Protein AF-B8ITL0-F1 (afdb_monomer_lite)

Sequence (80 aa):
MDLAQGLQPGGQSGRDRHLAAYLEEPRPGPRTIAEGVTLDVAAAVANDPIAFLTMGWEDATDAARQDAFRTAILLARADV

Secondary structure (DSSP, 8-state):
-----S----------HHHHHHHH----S-EEEETTEEE-HHHHHHHSHHHHHHHH-TT--HHHHHHHHHHHHHHS--B-

Organism: Methylobacterium nodulans (strain LMG 21967 / CNCM I-2342 / ORS 2060) (NCBI:txid460265)

Structure (mmCIF, N/CA/C/O backbone):
data_AF-B8ITL0-F1
#
_entry.id   AF-B8ITL0-F1
#
loo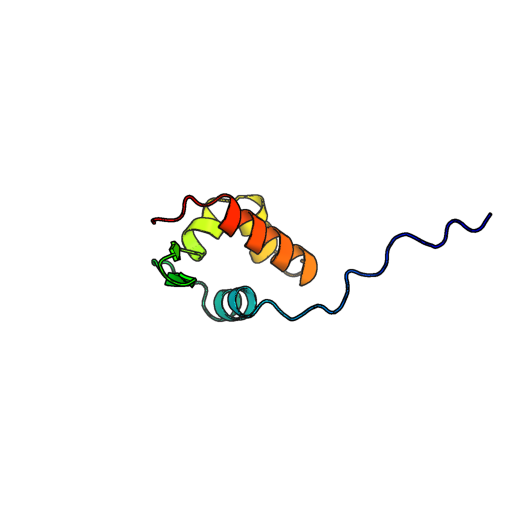p_
_atom_site.group_PDB
_atom_site.id
_atom_site.type_symbol
_atom_site.label_atom_id
_atom_site.label_alt_id
_atom_site.label_comp_id
_atom_site.label_asym_id
_atom_site.label_entity_id
_atom_site.label_seq_id
_atom_site.pdbx_PDB_ins_code
_atom_site.Cartn_x
_atom_site.Cartn_y
_atom_site.Cartn_z
_atom_site.occupancy
_atom_site.B_iso_or_equiv
_atom_site.auth_seq_id
_atom_site.auth_comp_id
_atom_site.auth_asym_id
_atom_site.auth_atom_id
_atom_site.pdbx_PDB_model_num
ATOM 1 N N . MET A 1 1 ? 14.494 31.002 -24.706 1.00 40.66 1 MET A N 1
ATOM 2 C CA . MET A 1 1 ? 13.629 30.504 -23.621 1.00 40.66 1 MET A CA 1
ATOM 3 C C . MET A 1 1 ? 13.782 29.003 -23.609 1.00 40.66 1 MET A C 1
ATOM 5 O O . MET A 1 1 ? 13.373 28.357 -24.562 1.00 40.66 1 MET A O 1
ATOM 9 N N . ASP A 1 2 ? 14.496 28.505 -22.611 1.00 42.28 2 ASP A N 1
ATOM 10 C CA . ASP A 1 2 ? 14.744 27.085 -22.400 1.00 42.28 2 ASP A CA 1
ATOM 11 C C . ASP A 1 2 ? 13.602 26.538 -21.530 1.00 42.28 2 ASP A C 1
ATOM 13 O O . ASP A 1 2 ? 13.377 27.038 -20.429 1.00 42.28 2 ASP A O 1
ATOM 17 N N . LEU A 1 3 ? 12.821 25.597 -22.065 1.00 54.59 3 LEU A N 1
ATOM 18 C CA . LEU A 1 3 ? 11.701 24.942 -21.374 1.00 54.59 3 LEU A CA 1
ATOM 19 C C . LEU A 1 3 ? 12.140 23.638 -20.678 1.00 54.59 3 LEU A C 1
ATOM 21 O O . LEU A 1 3 ? 11.296 22.841 -20.278 1.00 54.59 3 LEU A O 1
ATOM 25 N N . ALA A 1 4 ? 13.445 23.405 -20.508 1.00 47.94 4 ALA A N 1
ATOM 26 C CA . ALA A 1 4 ? 13.982 22.189 -19.897 1.00 47.94 4 ALA A CA 1
ATOM 27 C C . ALA A 1 4 ? 14.105 22.243 -18.358 1.00 47.94 4 ALA A C 1
ATOM 29 O O . ALA A 1 4 ? 14.969 21.585 -17.778 1.00 47.94 4 ALA A O 1
ATOM 30 N N . GLN A 1 5 ? 13.239 22.986 -17.661 1.00 51.44 5 GLN A N 1
ATOM 31 C CA . GLN A 1 5 ? 13.123 22.900 -16.200 1.00 51.44 5 GLN A CA 1
ATOM 32 C C . GLN A 1 5 ? 11.681 22.613 -15.798 1.00 51.44 5 GLN A C 1
ATOM 34 O O . GLN A 1 5 ? 10.850 23.516 -15.764 1.00 51.44 5 GLN A O 1
ATOM 39 N N . GLY A 1 6 ? 11.378 21.352 -15.478 1.00 45.81 6 GLY A N 1
ATOM 40 C CA . GLY A 1 6 ? 10.043 21.032 -14.974 1.00 45.81 6 GLY A CA 1
ATOM 41 C C . GLY A 1 6 ? 9.650 19.572 -14.807 1.00 45.81 6 GLY A C 1
ATOM 42 O O . GLY A 1 6 ? 8.469 19.316 -14.627 1.00 45.81 6 GLY A O 1
ATOM 43 N N . LEU A 1 7 ? 10.573 18.612 -14.838 1.00 46.94 7 LEU A N 1
ATOM 44 C CA . LEU A 1 7 ? 10.324 17.323 -14.197 1.00 46.94 7 LEU A CA 1
ATOM 45 C C . LEU A 1 7 ? 11.641 16.835 -13.612 1.00 46.94 7 LEU A C 1
ATOM 47 O O . LEU A 1 7 ? 12.388 16.076 -14.222 1.00 46.94 7 LEU A O 1
ATOM 51 N N . GLN A 1 8 ? 11.962 17.360 -12.430 1.00 47.09 8 GLN A N 1
ATOM 52 C CA . GLN A 1 8 ? 12.915 16.685 -11.559 1.00 47.09 8 GLN A CA 1
ATOM 53 C C . GLN A 1 8 ? 12.389 15.246 -11.421 1.00 47.09 8 GLN A C 1
ATOM 55 O O . GLN A 1 8 ? 11.222 15.106 -11.040 1.00 47.09 8 GLN A O 1
ATOM 60 N N . PRO A 1 9 ? 13.151 14.191 -11.775 1.00 43.88 9 PRO A N 1
ATOM 61 C CA . PRO A 1 9 ? 12.735 12.835 -11.448 1.00 43.88 9 PRO A CA 1
ATOM 62 C C . PRO A 1 9 ? 12.496 12.835 -9.943 1.00 43.88 9 PRO A C 1
ATOM 64 O O . PRO A 1 9 ? 13.406 13.193 -9.191 1.00 43.88 9 PRO A O 1
ATOM 67 N N . GLY A 1 10 ? 11.240 12.587 -9.551 1.00 49.00 10 GLY A N 1
ATOM 68 C CA . GLY A 1 10 ? 10.769 12.675 -8.174 1.00 49.00 10 GLY A CA 1
ATOM 69 C C . GLY A 1 10 ? 11.838 12.118 -7.255 1.00 49.00 10 GLY A C 1
ATOM 70 O O . GLY A 1 10 ? 12.279 10.983 -7.434 1.00 49.00 10 GLY A O 1
ATOM 71 N N . GLY A 1 11 ? 12.350 13.000 -6.398 1.00 42.75 11 GLY A N 1
ATOM 72 C CA . GLY A 1 11 ? 13.603 12.796 -5.703 1.00 42.75 11 GLY A CA 1
ATOM 73 C C . GLY A 1 11 ? 13.658 11.450 -5.000 1.00 42.75 11 GLY A C 1
ATOM 74 O O . GLY A 1 11 ? 12.648 10.898 -4.571 1.00 42.75 11 GLY A O 1
ATOM 75 N N . GLN A 1 12 ? 14.887 10.971 -4.855 1.00 48.88 12 GLN A N 1
ATOM 76 C CA . GLN A 1 12 ? 15.318 9.852 -4.029 1.00 48.88 12 GLN A CA 1
ATOM 77 C C . GLN A 1 12 ? 14.975 10.115 -2.545 1.00 48.88 12 GLN A C 1
ATOM 79 O O . GLN A 1 12 ? 15.843 10.291 -1.697 1.00 48.88 12 GLN A O 1
ATOM 84 N N . SER A 1 13 ? 13.692 10.247 -2.226 1.00 45.38 13 SER A N 1
ATOM 85 C CA . SER A 1 13 ? 13.188 10.611 -0.913 1.00 45.38 13 SER A CA 1
ATOM 86 C C . SER A 1 13 ? 12.662 9.341 -0.272 1.00 45.38 13 SER 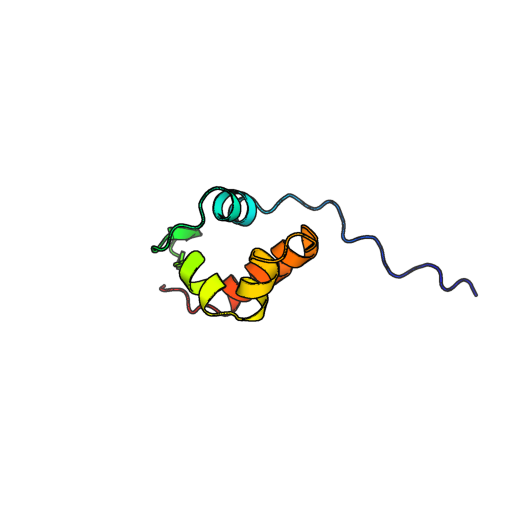A C 1
ATOM 88 O O . SER A 1 13 ? 11.534 8.937 -0.521 1.00 45.38 13 SER A O 1
ATOM 90 N N . GLY A 1 14 ? 13.559 8.687 0.472 1.00 51.06 14 GLY A N 1
ATOM 91 C CA . GLY A 1 14 ? 13.283 7.647 1.460 1.00 51.06 14 GLY A CA 1
ATOM 92 C C . GLY A 1 14 ? 12.248 6.607 1.045 1.00 51.06 14 GLY A C 1
ATOM 93 O O . GLY A 1 14 ? 11.050 6.838 1.183 1.00 51.06 14 GLY A O 1
ATOM 94 N N . ARG A 1 15 ? 12.721 5.429 0.619 1.00 56.31 15 ARG A N 1
ATOM 95 C CA . ARG A 1 15 ? 11.901 4.218 0.471 1.00 56.31 15 ARG A CA 1
ATOM 96 C C . ARG A 1 15 ? 10.903 4.150 1.631 1.00 56.31 15 ARG A C 1
ATOM 98 O O . ARG A 1 15 ? 11.322 4.100 2.789 1.00 56.31 15 ARG A O 1
ATOM 105 N N . ASP A 1 16 ? 9.608 4.233 1.335 1.00 72.56 16 ASP A N 1
ATOM 106 C CA . ASP A 1 16 ? 8.584 4.199 2.373 1.00 72.56 16 ASP A CA 1
ATOM 107 C C . ASP A 1 16 ? 8.663 2.831 3.056 1.00 72.56 16 ASP A C 1
ATOM 109 O O . ASP A 1 16 ? 8.385 1.798 2.446 1.00 72.56 16 ASP A O 1
ATOM 113 N N . ARG A 1 17 ? 9.122 2.806 4.312 1.00 79.19 17 ARG A N 1
ATOM 114 C CA . ARG A 1 17 ? 9.337 1.556 5.053 1.00 79.19 17 ARG A CA 1
ATOM 115 C C . ARG A 1 17 ? 8.053 0.731 5.169 1.00 79.19 17 ARG A C 1
ATOM 117 O O . ARG A 1 17 ? 8.133 -0.488 5.274 1.00 79.19 17 ARG A O 1
ATOM 124 N N . HIS A 1 18 ? 6.888 1.384 5.151 1.00 82.81 18 HIS A N 1
ATOM 125 C CA . HIS A 1 18 ? 5.598 0.709 5.231 1.00 82.81 18 HIS A CA 1
ATOM 126 C C . HIS A 1 18 ? 5.231 0.071 3.893 1.00 82.81 18 HIS A C 1
ATOM 128 O O . HIS A 1 18 ? 4.720 -1.045 3.892 1.00 82.81 18 HIS A O 1
ATOM 134 N N . LEU A 1 19 ? 5.571 0.715 2.770 1.00 87.31 19 LEU A N 1
ATOM 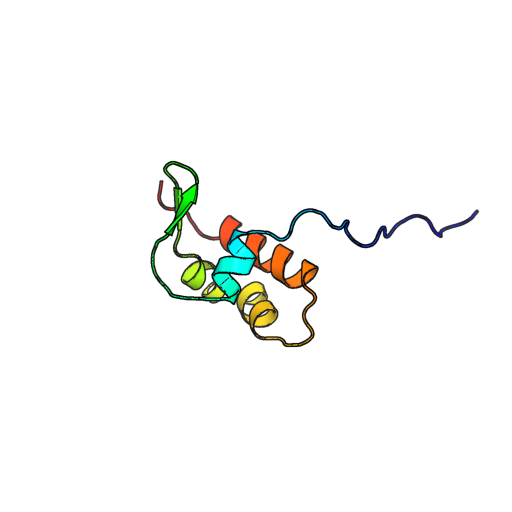135 C CA . LEU A 1 19 ? 5.456 0.097 1.450 1.00 87.31 19 LEU A CA 1
ATOM 136 C C . LEU A 1 19 ? 6.394 -1.105 1.320 1.00 87.31 19 LEU A C 1
ATOM 138 O O . LEU A 1 19 ? 5.961 -2.159 0.874 1.00 87.31 19 LEU A O 1
ATOM 142 N N . ALA A 1 20 ? 7.661 -0.966 1.719 1.00 87.25 20 ALA A N 1
ATOM 143 C CA . ALA A 1 20 ? 8.623 -2.066 1.646 1.00 87.25 20 ALA A CA 1
ATOM 144 C C . ALA A 1 20 ? 8.149 -3.278 2.467 1.00 87.25 20 ALA A C 1
ATOM 146 O O . ALA A 1 20 ? 8.063 -4.380 1.935 1.00 87.25 20 ALA A O 1
ATOM 147 N N . ALA A 1 21 ? 7.731 -3.052 3.717 1.00 85.31 21 ALA A N 1
ATOM 148 C CA . ALA A 1 21 ? 7.174 -4.102 4.569 1.00 85.31 21 ALA A CA 1
ATOM 149 C C . ALA A 1 21 ? 5.879 -4.712 3.999 1.00 85.31 21 ALA A C 1
ATOM 151 O O . ALA A 1 21 ? 5.649 -5.912 4.131 1.00 85.31 21 ALA A O 1
ATOM 152 N N . TYR A 1 22 ? 5.028 -3.902 3.361 1.00 87.56 22 TYR A N 1
ATOM 153 C CA . TYR A 1 22 ? 3.826 -4.389 2.688 1.00 87.56 22 TYR A CA 1
ATOM 154 C C . TYR A 1 22 ? 4.156 -5.271 1.476 1.00 87.56 22 TYR A C 1
ATOM 156 O O . TYR A 1 22 ? 3.551 -6.325 1.324 1.00 87.56 22 TYR A O 1
ATOM 164 N N . LEU A 1 23 ? 5.112 -4.872 0.631 1.00 89.00 23 LEU A N 1
ATOM 165 C CA . LEU A 1 23 ? 5.513 -5.640 -0.554 1.00 89.00 23 LEU A CA 1
ATOM 166 C C . LEU A 1 23 ? 6.195 -6.964 -0.190 1.00 89.00 23 LEU A C 1
ATOM 168 O O . LEU A 1 23 ? 6.014 -7.952 -0.896 1.00 89.00 23 LEU A O 1
ATOM 172 N N . GLU A 1 24 ? 6.955 -6.993 0.906 1.00 90.00 24 GLU A N 1
ATOM 173 C CA . GLU A 1 24 ? 7.540 -8.227 1.439 1.00 90.00 24 GLU A CA 1
ATOM 174 C C . GLU A 1 24 ? 6.466 -9.180 1.978 1.00 90.00 24 GLU A C 1
ATOM 176 O O . GLU A 1 24 ? 6.580 -10.397 1.827 1.00 90.00 24 GLU A O 1
ATOM 181 N N . GLU A 1 25 ? 5.417 -8.641 2.605 1.00 86.69 25 GLU A N 1
ATOM 182 C CA . GLU A 1 25 ? 4.402 -9.450 3.269 1.00 86.69 25 GLU A CA 1
ATOM 183 C C . GLU A 1 25 ? 3.007 -8.780 3.283 1.00 86.69 25 GLU A C 1
ATOM 185 O O . GLU A 1 25 ? 2.569 -8.247 4.318 1.00 86.69 25 GLU A O 1
ATOM 190 N N . PRO A 1 26 ? 2.248 -8.860 2.168 1.00 83.00 26 PRO A N 1
ATOM 191 C CA . PRO A 1 26 ? 0.942 -8.218 2.013 1.00 83.00 26 PRO A CA 1
ATOM 192 C C . PRO A 1 26 ? -0.160 -9.035 2.702 1.00 83.00 26 PRO A C 1
ATOM 194 O O . PRO A 1 26 ? -1.108 -9.513 2.078 1.00 83.00 26 PRO A O 1
ATOM 197 N N . ARG A 1 27 ? -0.023 -9.255 4.014 1.00 86.62 27 ARG A N 1
ATOM 198 C CA . ARG A 1 27 ? -1.024 -9.984 4.802 1.00 86.62 27 ARG A CA 1
ATOM 199 C C . ARG A 1 27 ? -2.169 -9.065 5.230 1.00 86.62 27 ARG A C 1
ATOM 201 O O . ARG A 1 27 ? -1.872 -8.000 5.785 1.00 86.62 27 ARG A O 1
ATOM 208 N N . PRO A 1 28 ? -3.428 -9.516 5.071 1.00 82.75 28 PRO A N 1
ATOM 209 C CA . PRO A 1 28 ? -4.592 -8.844 5.631 1.00 82.75 28 PRO A CA 1
ATOM 210 C C . PRO A 1 28 ? -4.564 -8.857 7.157 1.00 82.75 28 PRO A C 1
ATOM 212 O O . PRO A 1 28 ? -4.001 -9.760 7.784 1.00 82.75 28 PRO A O 1
ATOM 215 N N . GLY A 1 29 ? -5.188 -7.842 7.738 1.00 84.44 29 GLY A N 1
ATOM 216 C CA . GLY A 1 29 ? -5.321 -7.649 9.171 1.00 84.44 29 GLY A CA 1
ATOM 217 C C . GLY A 1 29 ? -4.955 -6.226 9.612 1.00 84.44 29 GLY A C 1
ATOM 218 O O . GLY A 1 29 ? -4.061 -5.606 9.025 1.00 84.44 29 GLY A O 1
ATOM 219 N N . PRO A 1 30 ? -5.590 -5.708 10.679 1.00 86.31 30 PRO A N 1
ATOM 220 C CA . PRO A 1 30 ? -5.278 -4.391 11.220 1.00 86.31 30 PRO A CA 1
ATOM 221 C C . PRO A 1 30 ? -3.820 -4.308 11.690 1.00 86.31 30 PRO A C 1
ATOM 223 O O . PRO A 1 30 ? -3.328 -5.196 12.391 1.00 86.31 30 PRO A O 1
ATOM 226 N N . ARG A 1 31 ? -3.126 -3.225 11.332 1.00 83.62 31 ARG A N 1
ATOM 227 C CA . ARG A 1 31 ? -1.769 -2.921 11.802 1.00 83.62 31 ARG A CA 1
ATOM 228 C C . ARG A 1 31 ? -1.685 -1.483 12.286 1.00 83.62 31 ARG A C 1
ATOM 230 O O . ARG A 1 31 ? -2.265 -0.580 11.689 1.00 83.62 31 ARG A O 1
ATOM 237 N N . THR A 1 32 ? -0.932 -1.262 13.355 1.00 85.88 32 THR A N 1
ATOM 238 C CA . THR A 1 32 ? -0.646 0.088 13.841 1.00 85.88 32 THR A CA 1
ATOM 239 C C . THR A 1 32 ? 0.331 0.769 12.887 1.00 85.88 32 THR A C 1
ATOM 241 O O . THR A 1 32 ? 1.464 0.314 12.723 1.00 85.88 32 THR A O 1
ATOM 244 N N . ILE A 1 33 ? -0.114 1.847 12.241 1.00 80.50 33 ILE A N 1
ATOM 245 C CA . ILE A 1 33 ? 0.694 2.614 11.275 1.00 80.50 33 ILE A CA 1
ATOM 246 C C . ILE A 1 33 ? 1.238 3.916 11.876 1.00 80.50 33 ILE A C 1
ATOM 248 O O . ILE A 1 33 ? 2.267 4.419 11.430 1.00 80.50 33 ILE A O 1
ATOM 252 N N . ALA A 1 34 ? 0.584 4.421 12.922 1.00 83.00 34 ALA A N 1
ATOM 253 C CA . ALA A 1 34 ? 1.016 5.539 13.751 1.00 83.00 34 ALA A CA 1
ATOM 254 C C . ALA A 1 34 ? 0.464 5.360 15.175 1.00 83.00 34 ALA A C 1
ATOM 256 O O . ALA A 1 34 ? -0.377 4.493 15.413 1.00 83.00 34 ALA A O 1
ATOM 257 N N . GLU A 1 35 ? 0.938 6.156 16.132 1.00 85.69 35 GLU A N 1
ATOM 258 C CA . GLU A 1 35 ? 0.436 6.116 17.510 1.00 85.69 35 GLU A CA 1
ATOM 259 C C . GLU A 1 35 ? -1.086 6.329 17.542 1.00 85.69 35 GLU A C 1
ATOM 261 O O . GLU A 1 35 ? -1.588 7.328 17.032 1.00 85.69 35 GLU A O 1
ATOM 266 N N . GLY A 1 36 ? -1.819 5.355 18.093 1.00 86.56 36 GLY A N 1
ATOM 267 C CA . GLY A 1 36 ? -3.283 5.381 18.160 1.00 86.56 36 GLY A CA 1
ATOM 268 C C . GLY A 1 36 ? -4.013 5.142 16.833 1.00 86.56 36 GLY A C 1
ATOM 269 O O . GLY A 1 36 ? -5.235 5.158 16.828 1.00 86.56 36 GLY A O 1
ATOM 270 N N . VAL A 1 37 ? -3.308 4.890 15.722 1.00 84.00 37 VAL A N 1
ATOM 271 C CA . VAL A 1 37 ? -3.923 4.697 14.398 1.00 84.00 37 VAL A CA 1
ATOM 272 C C . VAL A 1 37 ? -3.708 3.272 13.918 1.00 84.00 37 VAL A C 1
ATOM 274 O O . VAL A 1 37 ? -2.572 2.849 13.662 1.00 84.00 37 VAL A O 1
ATOM 277 N N . THR A 1 38 ? -4.811 2.546 13.744 1.00 89.75 38 THR A N 1
ATOM 278 C CA . THR A 1 38 ? -4.804 1.176 13.226 1.00 89.75 38 THR A CA 1
ATOM 279 C C . THR A 1 38 ? -5.492 1.122 11.866 1.00 89.75 38 THR A C 1
ATOM 281 O O . THR A 1 38 ? -6.558 1.700 11.670 1.00 89.75 38 THR A O 1
ATOM 284 N N . LEU A 1 39 ? -4.871 0.423 10.915 1.00 89.25 39 LEU A N 1
ATOM 285 C CA . LEU A 1 39 ? -5.397 0.255 9.565 1.00 89.25 39 LEU A CA 1
ATOM 286 C C . LEU A 1 39 ? -5.060 -1.131 9.016 1.00 89.25 39 LEU A C 1
ATOM 288 O O . LEU A 1 39 ? -3.925 -1.595 9.139 1.00 89.25 39 LEU A O 1
ATOM 292 N N . ASP A 1 40 ? -6.021 -1.778 8.362 1.00 91.81 40 ASP A N 1
ATOM 293 C CA . ASP A 1 40 ? -5.729 -2.924 7.502 1.00 91.81 40 ASP A CA 1
ATOM 294 C C . ASP A 1 40 ? -5.240 -2.424 6.137 1.00 91.81 40 ASP A C 1
ATOM 296 O O . ASP A 1 40 ? -6.021 -2.039 5.267 1.00 91.81 40 ASP A O 1
ATOM 300 N N . VAL A 1 41 ? -3.918 -2.401 5.969 1.00 90.31 41 VAL A N 1
ATOM 301 C CA . VAL A 1 41 ? -3.261 -1.887 4.760 1.00 90.31 41 VAL A CA 1
ATOM 302 C C . VAL A 1 41 ? -3.558 -2.759 3.539 1.00 90.31 41 VAL A C 1
ATOM 304 O O . VAL A 1 41 ? -3.743 -2.227 2.447 1.00 90.31 41 VAL A O 1
ATOM 307 N N . ALA A 1 42 ? -3.635 -4.083 3.696 1.00 92.44 42 ALA A N 1
ATOM 308 C CA . ALA A 1 42 ? -3.927 -4.956 2.563 1.00 92.44 42 ALA A CA 1
ATOM 309 C C . ALA A 1 42 ? -5.386 -4.802 2.121 1.00 92.44 42 ALA A C 1
ATOM 311 O O . ALA A 1 42 ? -5.653 -4.754 0.922 1.00 92.44 42 ALA A O 1
ATOM 312 N N . ALA A 1 43 ? -6.317 -4.642 3.067 1.00 93.25 43 ALA A N 1
ATOM 313 C CA . ALA A 1 43 ? -7.699 -4.301 2.743 1.00 93.25 43 ALA A CA 1
ATOM 314 C C . ALA A 1 43 ? -7.804 -2.914 2.091 1.00 93.25 43 ALA A C 1
ATOM 316 O O . ALA A 1 43 ? -8.536 -2.758 1.118 1.00 93.25 43 ALA A O 1
ATOM 317 N N . ALA A 1 44 ? -7.053 -1.918 2.574 1.00 93.31 44 ALA A N 1
ATOM 318 C CA . ALA A 1 44 ? -7.003 -0.589 1.966 1.00 93.31 44 ALA A CA 1
ATOM 319 C C . ALA A 1 44 ? -6.545 -0.653 0.499 1.00 93.31 44 ALA A C 1
ATOM 321 O O . ALA A 1 44 ? -7.218 -0.117 -0.378 1.00 93.31 44 ALA A O 1
ATOM 322 N N . VAL A 1 45 ? -5.447 -1.365 0.222 1.00 94.00 45 VAL A N 1
ATOM 323 C CA . VAL A 1 45 ? -4.933 -1.554 -1.143 1.00 94.00 45 VAL A CA 1
ATOM 324 C C . VAL A 1 45 ? -5.905 -2.356 -2.009 1.00 94.00 45 VAL A C 1
ATOM 326 O O . VAL A 1 45 ? -6.095 -2.012 -3.170 1.00 94.00 45 VAL A O 1
ATOM 329 N N . ALA A 1 46 ? -6.543 -3.398 -1.470 1.00 93.88 46 ALA A N 1
ATOM 330 C CA . ALA A 1 46 ? -7.514 -4.201 -2.214 1.00 93.88 46 ALA A CA 1
ATOM 331 C C . ALA A 1 46 ? -8.799 -3.425 -2.559 1.00 93.88 46 ALA A C 1
ATOM 333 O O . ALA A 1 46 ? -9.420 -3.696 -3.585 1.00 93.88 46 ALA A O 1
ATOM 334 N N . ASN A 1 47 ? -9.195 -2.468 -1.715 1.00 93.75 47 ASN A N 1
ATOM 335 C CA . ASN A 1 47 ? -10.394 -1.653 -1.912 1.00 93.75 47 ASN A CA 1
ATOM 336 C C . ASN A 1 47 ? -10.175 -0.459 -2.855 1.00 93.75 47 ASN A C 1
ATOM 338 O O . ASN A 1 47 ? -11.158 0.105 -3.335 1.00 93.75 47 ASN A O 1
A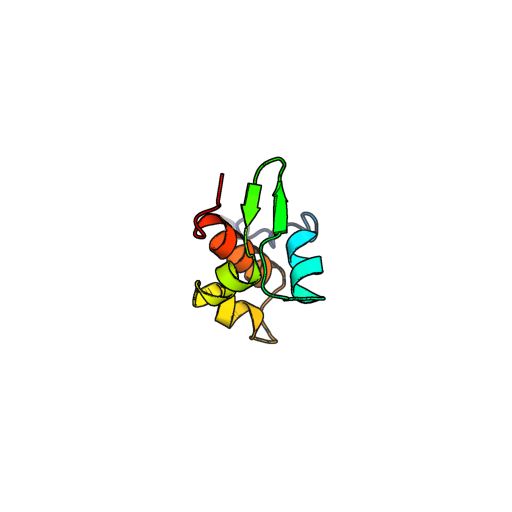TOM 342 N N . ASP A 1 48 ? -8.925 -0.076 -3.132 1.00 94.69 48 ASP A N 1
ATOM 343 C CA . ASP A 1 48 ? -8.588 0.953 -4.116 1.00 94.69 48 ASP A CA 1
ATOM 344 C C . ASP A 1 48 ? -8.172 0.304 -5.454 1.00 94.69 48 ASP A C 1
ATOM 346 O O . ASP A 1 48 ? -7.110 -0.319 -5.536 1.00 94.69 48 ASP A O 1
ATOM 350 N N . PRO A 1 49 ? -8.972 0.434 -6.534 1.00 93.69 49 PRO A N 1
ATOM 351 C CA . PRO A 1 49 ? -8.683 -0.241 -7.800 1.00 93.69 49 PRO A CA 1
ATOM 352 C C . PRO A 1 49 ? -7.339 0.150 -8.419 1.00 93.69 49 PRO A C 1
ATOM 354 O O . PRO A 1 49 ? -6.696 -0.679 -9.063 1.00 93.69 49 PRO A O 1
ATOM 357 N N . ILE A 1 50 ? -6.903 1.399 -8.238 1.00 93.75 50 ILE A N 1
ATOM 358 C CA . ILE A 1 50 ? -5.638 1.879 -8.798 1.00 93.75 50 ILE A CA 1
ATOM 359 C C . ILE A 1 50 ? -4.469 1.279 -8.022 1.00 93.75 50 ILE A C 1
ATOM 361 O O . ILE A 1 50 ? -3.524 0.790 -8.641 1.00 93.75 50 ILE A O 1
ATOM 365 N N . ALA A 1 51 ? -4.539 1.247 -6.695 1.00 95.50 51 ALA A N 1
ATOM 366 C CA . ALA A 1 51 ? -3.533 0.633 -5.846 1.00 95.50 51 ALA A CA 1
ATOM 367 C C . ALA A 1 51 ? -3.446 -0.871 -6.081 1.00 95.50 51 ALA A C 1
ATOM 369 O O . ALA A 1 51 ? -2.343 -1.375 -6.290 1.00 95.50 51 ALA A O 1
ATOM 370 N N . PHE A 1 52 ? -4.576 -1.575 -6.142 1.00 95.12 52 PHE A N 1
ATOM 371 C CA . PHE A 1 52 ? -4.595 -3.004 -6.446 1.00 95.12 52 PHE A CA 1
ATOM 372 C C . PHE A 1 52 ? -3.878 -3.315 -7.769 1.00 95.12 52 PHE A C 1
ATOM 374 O O . PHE A 1 52 ? -2.969 -4.148 -7.808 1.00 95.12 52 PHE A O 1
ATOM 381 N N . LEU A 1 53 ? -4.228 -2.599 -8.844 1.00 96.19 53 LEU A N 1
ATOM 382 C CA . LEU A 1 53 ? -3.615 -2.794 -10.160 1.00 96.19 53 LEU A CA 1
ATOM 383 C C . LEU A 1 53 ? -2.132 -2.406 -10.171 1.00 96.19 53 LEU A C 1
ATOM 385 O O . LEU A 1 53 ? -1.303 -3.156 -10.685 1.00 96.19 53 LEU A O 1
ATOM 389 N N . THR A 1 54 ? -1.781 -1.269 -9.570 1.00 96.44 54 THR A N 1
ATOM 390 C CA . THR A 1 54 ? -0.396 -0.772 -9.530 1.00 96.44 54 THR A CA 1
ATOM 391 C C . THR A 1 54 ? 0.515 -1.711 -8.738 1.00 96.44 54 THR A C 1
ATOM 393 O O . THR A 1 54 ? 1.673 -1.896 -9.101 1.00 96.44 54 THR A O 1
ATOM 396 N N . MET A 1 55 ? 0.004 -2.356 -7.683 1.00 93.75 55 MET A N 1
ATOM 397 C CA . MET A 1 55 ? 0.771 -3.330 -6.901 1.00 93.75 55 MET A CA 1
ATOM 398 C C . MET A 1 55 ? 0.996 -4.648 -7.646 1.00 93.75 55 MET A C 1
ATOM 400 O O . MET A 1 55 ? 2.054 -5.257 -7.487 1.00 93.75 55 MET A O 1
ATOM 404 N N . GLY A 1 56 ? 0.044 -5.075 -8.477 1.00 92.56 56 GLY A N 1
ATOM 405 C CA . GLY A 1 56 ? 0.161 -6.300 -9.272 1.00 92.56 56 GLY A CA 1
ATOM 406 C C . GLY A 1 56 ? 0.943 -6.149 -10.582 1.00 92.56 56 GLY A C 1
ATOM 407 O O . GLY A 1 56 ? 1.364 -7.153 -11.151 1.00 92.56 56 GLY A O 1
ATOM 408 N N . TRP A 1 57 ? 1.142 -4.927 -11.080 1.00 94.69 57 TRP A N 1
ATOM 409 C CA . TRP A 1 57 ? 1.788 -4.701 -12.374 1.00 94.69 57 TRP A CA 1
ATOM 410 C C . TRP A 1 57 ? 3.312 -4.683 -12.254 1.00 94.69 57 TRP A C 1
ATOM 412 O O . TRP A 1 57 ? 3.859 -3.802 -11.605 1.00 94.69 57 TRP A O 1
ATOM 422 N N . GLU A 1 58 ? 4.002 -5.627 -12.895 1.00 92.12 58 GLU A N 1
ATOM 423 C CA . GLU A 1 58 ? 5.467 -5.779 -12.855 1.00 92.12 58 GLU A CA 1
ATOM 424 C C . GLU A 1 58 ? 6.236 -4.493 -13.215 1.00 92.12 58 GLU A C 1
ATOM 426 O O . GLU A 1 58 ? 7.113 -4.086 -12.455 1.00 92.12 58 GLU A O 1
ATOM 431 N N . ASP A 1 59 ? 5.840 -3.790 -14.283 1.00 93.56 59 ASP A N 1
ATOM 432 C CA . ASP A 1 59 ? 6.536 -2.585 -14.770 1.00 93.56 59 ASP A CA 1
ATOM 433 C C . ASP A 1 59 ? 6.208 -1.301 -13.988 1.00 93.56 59 ASP A C 1
ATOM 435 O O . ASP A 1 59 ? 6.710 -0.220 -14.314 1.00 93.56 59 ASP A O 1
ATOM 439 N N . ALA A 1 60 ? 5.347 -1.375 -12.968 1.00 92.56 60 ALA A N 1
ATOM 440 C CA . ALA A 1 60 ? 5.031 -0.211 -12.154 1.00 92.56 60 ALA A CA 1
ATOM 441 C C . ALA A 1 60 ? 6.280 0.269 -11.403 1.00 92.56 60 ALA A C 1
ATOM 443 O O . ALA A 1 60 ? 6.904 -0.480 -10.645 1.00 92.56 60 ALA A O 1
ATOM 444 N N . THR A 1 61 ? 6.613 1.548 -11.590 1.00 92.88 61 THR A N 1
ATOM 445 C CA . THR A 1 61 ? 7.761 2.173 -10.931 1.00 92.88 61 THR A CA 1
ATOM 446 C C . THR A 1 61 ? 7.567 2.226 -9.416 1.00 92.88 61 THR A C 1
A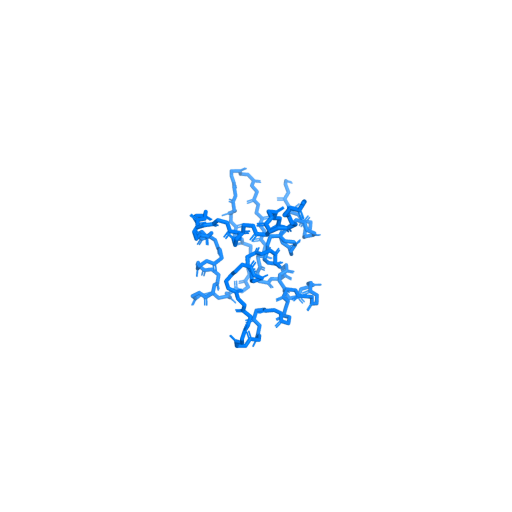TOM 448 O O . THR A 1 61 ? 6.441 2.322 -8.922 1.00 92.88 61 THR A O 1
ATOM 451 N N . ASP A 1 62 ? 8.671 2.242 -8.667 1.00 90.50 62 ASP A N 1
ATOM 452 C CA . ASP A 1 62 ? 8.637 2.399 -7.207 1.00 90.50 62 ASP A CA 1
ATOM 453 C C . ASP A 1 62 ? 7.850 3.650 -6.784 1.00 90.50 62 ASP A C 1
ATOM 455 O O . ASP A 1 62 ? 7.064 3.598 -5.840 1.00 90.50 62 ASP A O 1
ATOM 459 N N . ALA A 1 63 ? 8.000 4.754 -7.526 1.00 90.69 63 ALA A N 1
ATOM 460 C CA . ALA A 1 63 ? 7.261 5.991 -7.284 1.00 90.69 63 ALA A CA 1
ATOM 461 C C . ALA A 1 63 ? 5.747 5.812 -7.491 1.00 90.69 63 ALA A C 1
ATOM 463 O O . ALA A 1 63 ? 4.961 6.218 -6.639 1.00 90.69 63 ALA A O 1
ATOM 464 N N . ALA A 1 64 ? 5.329 5.141 -8.571 1.00 93.38 64 ALA A N 1
ATOM 465 C CA . ALA A 1 64 ? 3.915 4.874 -8.828 1.00 93.38 64 ALA A CA 1
ATOM 466 C C . ALA A 1 64 ? 3.299 3.977 -7.743 1.00 93.38 64 ALA A C 1
ATOM 468 O O . ALA A 1 64 ? 2.206 4.258 -7.251 1.00 93.38 64 ALA A O 1
ATOM 469 N N . ARG A 1 65 ? 4.017 2.929 -7.319 1.00 93.88 65 ARG A N 1
ATOM 470 C CA . ARG A 1 65 ? 3.592 2.064 -6.205 1.00 93.88 65 ARG A CA 1
ATOM 471 C C . ARG A 1 65 ? 3.469 2.856 -4.909 1.00 93.88 65 ARG A C 1
ATOM 473 O O . ARG A 1 65 ? 2.504 2.671 -4.176 1.00 93.88 65 ARG A O 1
ATOM 480 N N . GLN A 1 66 ? 4.414 3.750 -4.635 1.00 93.62 66 GLN A N 1
ATOM 481 C CA . GLN A 1 66 ? 4.409 4.586 -3.439 1.00 93.62 66 GLN A CA 1
ATOM 482 C C . GLN A 1 66 ? 3.242 5.567 -3.408 1.00 93.62 66 GLN A C 1
ATOM 484 O O . GLN A 1 66 ? 2.581 5.681 -2.373 1.00 93.62 66 GLN A O 1
ATOM 489 N N . ASP A 1 67 ? 2.950 6.230 -4.522 1.00 93.94 67 ASP A N 1
ATOM 490 C CA . ASP A 1 67 ? 1.812 7.141 -4.607 1.00 93.94 67 ASP A CA 1
ATOM 491 C C . ASP A 1 67 ? 0.493 6.380 -4.455 1.00 93.94 67 ASP A C 1
ATOM 493 O O . ASP A 1 67 ? -0.327 6.738 -3.609 1.00 93.94 67 ASP A O 1
ATOM 497 N N . ALA A 1 68 ? 0.327 5.262 -5.166 1.00 95.19 68 ALA A N 1
ATOM 498 C CA . ALA A 1 68 ? -0.881 4.448 -5.070 1.00 95.19 68 ALA A CA 1
ATOM 499 C C . ALA A 1 68 ? -1.090 3.862 -3.658 1.00 95.19 68 ALA A C 1
ATOM 501 O O . ALA A 1 68 ? -2.206 3.863 -3.139 1.00 95.19 68 ALA A O 1
ATOM 502 N N . PHE A 1 69 ? -0.014 3.429 -2.994 1.00 93.06 69 PHE A N 1
ATOM 503 C CA . PHE A 1 69 ? -0.046 2.957 -1.606 1.00 93.06 69 PHE A CA 1
ATOM 504 C C . PHE A 1 69 ? -0.524 4.035 -0.633 1.00 93.06 69 PHE A C 1
ATOM 506 O O . PHE A 1 69 ? -1.404 3.794 0.195 1.00 93.06 69 PHE A O 1
ATOM 513 N N . ARG A 1 70 ? 0.036 5.244 -0.742 1.00 92.06 70 ARG A N 1
ATOM 514 C CA . ARG A 1 70 ? -0.349 6.382 0.099 1.00 92.06 70 ARG A CA 1
ATOM 515 C C . ARG A 1 70 ? -1.793 6.787 -0.147 1.00 92.06 70 ARG A C 1
ATOM 517 O O . ARG A 1 70 ? -2.510 7.043 0.817 1.00 92.06 70 ARG A O 1
ATOM 524 N N . THR A 1 71 ? -2.230 6.808 -1.404 1.00 93.19 71 THR A N 1
ATOM 525 C CA . THR A 1 71 ? -3.625 7.086 -1.759 1.00 93.19 71 THR A CA 1
ATOM 526 C C . THR A 1 71 ? -4.569 6.065 -1.132 1.00 93.19 71 THR A C 1
ATOM 528 O O . THR A 1 71 ? -5.522 6.474 -0.473 1.00 93.19 71 THR A O 1
ATOM 531 N N . ALA A 1 72 ? -4.277 4.766 -1.239 1.00 93.69 72 ALA A N 1
ATOM 532 C CA . ALA A 1 72 ? -5.094 3.727 -0.615 1.00 93.69 72 ALA A CA 1
ATOM 533 C C . ALA A 1 72 ? -5.206 3.908 0.908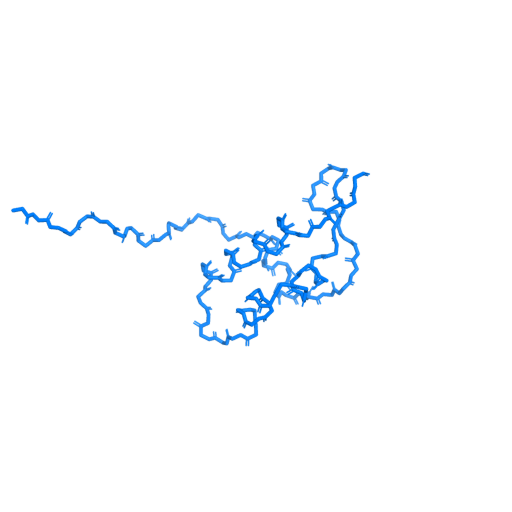 1.00 93.69 72 ALA A C 1
ATOM 535 O O . ALA A 1 72 ? -6.302 3.834 1.460 1.00 93.69 72 ALA A O 1
ATOM 536 N N . ILE A 1 73 ? -4.094 4.210 1.588 1.00 90.69 73 ILE A N 1
ATOM 537 C CA . ILE A 1 73 ? -4.082 4.469 3.036 1.00 90.69 73 ILE A CA 1
ATOM 538 C C . ILE A 1 73 ? -4.901 5.714 3.399 1.00 90.69 73 ILE A C 1
ATOM 540 O O . ILE A 1 73 ? -5.645 5.682 4.373 1.00 90.69 73 ILE A O 1
ATOM 544 N N . LEU A 1 74 ? -4.779 6.801 2.633 1.00 90.06 74 LEU A N 1
ATOM 545 C CA . LEU A 1 74 ? -5.495 8.056 2.893 1.00 90.06 74 LEU A CA 1
ATOM 546 C C . LEU A 1 74 ? -7.005 7.943 2.658 1.00 90.06 74 LEU A C 1
ATOM 548 O O . LEU A 1 74 ? -7.781 8.616 3.335 1.00 90.06 74 LEU A O 1
ATOM 552 N N . LEU A 1 75 ? -7.418 7.137 1.680 1.00 90.38 75 LEU A N 1
ATOM 553 C CA . LEU A 1 75 ? -8.829 6.913 1.363 1.00 90.38 75 LEU A CA 1
ATOM 554 C C . LEU A 1 75 ? -9.471 5.853 2.259 1.00 90.38 75 LEU A C 1
ATOM 556 O O . LEU A 1 75 ? -10.695 5.841 2.420 1.00 90.38 75 LEU A O 1
ATOM 560 N N . ALA A 1 76 ? -8.668 4.978 2.860 1.00 88.81 76 ALA A N 1
ATOM 561 C CA . ALA A 1 76 ? -9.154 4.049 3.855 1.00 88.81 76 ALA A CA 1
ATOM 562 C C . ALA A 1 76 ? -9.585 4.813 5.114 1.00 88.81 76 ALA A C 1
ATOM 564 O O . ALA A 1 76 ? -8.860 5.641 5.664 1.00 88.81 76 ALA A O 1
ATOM 565 N N . ARG A 1 77 ? -10.798 4.526 5.591 1.00 74.00 77 ARG A N 1
ATOM 566 C CA . ARG A 1 77 ? -11.241 5.013 6.897 1.00 74.00 77 ARG A CA 1
ATOM 567 C C . ARG A 1 77 ? -10.413 4.305 7.962 1.00 74.00 77 ARG A C 1
ATOM 569 O O . ARG A 1 77 ? -10.569 3.103 8.144 1.00 74.00 77 ARG A O 1
ATOM 576 N N . ALA A 1 78 ? -9.523 5.043 8.615 1.00 65.62 78 ALA A N 1
ATOM 577 C CA . ALA A 1 78 ? -8.804 4.540 9.773 1.00 65.62 78 ALA A CA 1
ATOM 578 C C . ALA A 1 78 ? -9.748 4.457 10.977 1.00 65.62 78 ALA A C 1
ATOM 580 O O . ALA A 1 78 ? -10.542 5.375 11.205 1.00 65.62 78 ALA A O 1
ATOM 581 N N . ASP A 1 79 ? -9.633 3.373 11.738 1.00 60.47 79 ASP A N 1
ATOM 582 C CA . ASP A 1 79 ? -10.250 3.278 13.054 1.00 60.47 79 ASP A CA 1
ATOM 583 C C . ASP A 1 79 ? -9.380 4.083 14.037 1.00 60.47 79 ASP A C 1
ATOM 585 O O . ASP A 1 79 ? -8.167 3.853 14.139 1.00 60.47 79 ASP A O 1
ATOM 589 N N . VAL A 1 80 ? -10.001 5.057 14.710 1.00 53.06 80 VAL A N 1
ATOM 590 C CA . VAL A 1 80 ? -9.416 5.949 15.732 1.00 53.06 80 VAL A CA 1
ATOM 591 C C . VAL A 1 80 ? -10.100 5.759 17.074 1.00 53.06 80 VAL A C 1
ATOM 593 O O . VAL A 1 80 ? -11.335 5.553 17.079 1.00 53.06 80 VAL A O 1
#

pLDDT: mean 80.62, std 17.57, range [40.66, 96.44]

Radius of gyration: 14.81 Å; chains: 1; bounding box: 27×40×42 Å

Foldseek 3Di:
DDPPPDCDPPDPPDQPVVLVVCLVPVDFDWDDPDVVWIDGLSVLQVPQPQQVVLSPDPPRDSVSNVVSSVVSVVPDDIDD